Protein AF-A0A315XG65-F1 (afdb_monomer)

Mean predicted aligned error: 3.47 Å

pLDDT: mean 92.47, std 7.76, range [53.06, 98.0]

Foldseek 3Di:
DQLLPVADAEEEEAEPQEPCPCQVVNQVSNVVSVHVRYHYDYQYPDYPCCCPPPPCNCPRPVCVRPPD

Radius of gyration: 12.97 Å; Cα contacts (8 Å, |Δi|>4): 102; chains: 1; bounding box: 25×30×33 Å

Structure (mmCIF, N/CA/C/O backbone):
data_AF-A0A315XG65-F1
#
_entry.id   AF-A0A315XG65-F1
#
loop_
_atom_site.group_PDB
_atom_site.id
_atom_site.type_symbol
_atom_site.label_atom_id
_atom_site.label_alt_id
_atom_site.label_comp_id
_atom_site.label_asym_id
_atom_site.label_entity_id
_atom_site.label_seq_id
_atom_site.pdbx_PDB_ins_code
_atom_site.Cartn_x
_atom_site.Cartn_y
_atom_site.Cartn_z
_atom_site.occupancy
_atom_site.B_iso_or_equiv
_atom_site.auth_seq_id
_atom_site.auth_comp_id
_atom_site.auth_asym_id
_atom_site.auth_atom_id
_atom_site.pdbx_PDB_model_num
ATOM 1 N N . MET A 1 1 ? -10.435 16.383 15.301 1.00 65.81 1 MET A N 1
ATOM 2 C CA . MET A 1 1 ? -9.275 15.607 14.818 1.00 65.81 1 MET A CA 1
ATOM 3 C C . MET A 1 1 ? -9.545 15.107 13.412 1.00 65.81 1 MET A C 1
ATOM 5 O O . MET A 1 1 ? -10.676 14.708 13.133 1.00 65.81 1 MET A O 1
ATOM 9 N N . ALA A 1 2 ? -8.537 15.172 12.540 1.00 79.38 2 ALA A N 1
ATOM 10 C CA . ALA A 1 2 ? -8.567 14.505 11.239 1.00 79.38 2 ALA A CA 1
ATOM 11 C C . ALA A 1 2 ? -8.790 12.992 11.436 1.00 79.38 2 ALA A C 1
ATOM 13 O O . ALA A 1 2 ? -8.523 12.467 12.513 1.00 79.38 2 ALA A O 1
ATOM 14 N N . GLY A 1 3 ? -9.372 12.303 10.453 1.00 84.69 3 GLY A N 1
ATOM 15 C CA . GLY A 1 3 ? -9.615 10.855 10.537 1.00 84.69 3 GLY A CA 1
ATOM 16 C C . GLY A 1 3 ? -10.781 10.412 11.435 1.00 84.69 3 GLY A C 1
ATOM 17 O O . GLY A 1 3 ? -11.240 9.282 11.301 1.00 84.69 3 GLY A O 1
ATOM 18 N N . LYS A 1 4 ? -11.352 11.294 12.276 1.00 92.50 4 LYS A N 1
ATOM 19 C CA . LYS A 1 4 ? -12.417 10.932 13.239 1.00 92.50 4 LYS A CA 1
ATOM 20 C C . LYS A 1 4 ? -13.671 10.308 12.614 1.00 92.50 4 LYS A C 1
ATOM 22 O O . LYS A 1 4 ? -14.383 9.592 13.307 1.00 92.50 4 LYS A O 1
ATOM 27 N N . ASN A 1 5 ? -13.959 10.592 11.344 1.00 95.62 5 ASN A N 1
ATOM 28 C CA . ASN A 1 5 ? -15.155 10.102 10.651 1.00 95.62 5 ASN A CA 1
ATOM 29 C C . ASN A 1 5 ? -14.905 8.801 9.866 1.00 95.62 5 ASN A C 1
ATOM 31 O O . ASN A 1 5 ? -15.852 8.211 9.359 1.00 95.62 5 ASN A O 1
ATOM 35 N N . ILE A 1 6 ? -13.658 8.329 9.774 1.00 96.00 6 ILE A N 1
ATOM 36 C CA . ILE A 1 6 ? -13.322 7.081 9.081 1.00 96.00 6 ILE A CA 1
ATOM 37 C C . ILE A 1 6 ? -13.445 5.945 10.095 1.00 96.00 6 ILE A C 1
ATOM 39 O O . ILE A 1 6 ? -12.531 5.696 10.876 1.00 96.00 6 ILE A O 1
ATOM 43 N N . LYS A 1 7 ? -14.612 5.295 10.124 1.00 95.31 7 LYS A N 1
ATOM 44 C CA . LYS A 1 7 ? -14.963 4.280 11.136 1.00 95.31 7 LYS A CA 1
ATOM 45 C C . LYS A 1 7 ? -14.855 2.832 10.658 1.00 95.31 7 LYS A C 1
ATOM 47 O O . LYS A 1 7 ? -14.882 1.924 11.479 1.00 95.31 7 LYS A O 1
ATOM 52 N N . VAL A 1 8 ? -14.753 2.620 9.351 1.00 96.94 8 VAL A N 1
ATOM 53 C CA . VAL A 1 8 ? -14.663 1.285 8.746 1.00 96.94 8 VAL A CA 1
ATOM 54 C C . VAL A 1 8 ? -13.215 0.783 8.730 1.00 96.94 8 VAL A C 1
ATOM 56 O O . VAL A 1 8 ? -12.303 1.610 8.725 1.00 96.94 8 VAL A O 1
AT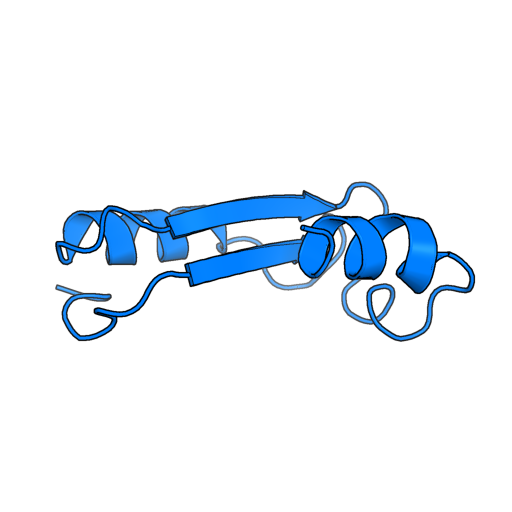OM 59 N N . PRO A 1 9 ? -12.974 -0.539 8.697 1.00 96.62 9 PRO A N 1
ATOM 60 C CA . PRO A 1 9 ? -11.636 -1.086 8.485 1.00 96.62 9 PRO A CA 1
ATOM 61 C C . PRO A 1 9 ? -10.961 -0.492 7.242 1.00 96.62 9 PRO A C 1
ATOM 63 O O . PRO A 1 9 ? -11.592 -0.376 6.192 1.00 96.62 9 PRO A O 1
ATOM 66 N N . VAL A 1 10 ? -9.680 -0.139 7.352 1.00 96.25 10 VAL A N 1
ATOM 67 C CA . VAL A 1 10 ? -8.888 0.433 6.254 1.00 96.25 10 VAL A CA 1
ATOM 68 C C . VAL A 1 10 ? -7.676 -0.448 5.981 1.00 96.25 10 VAL A C 1
ATOM 70 O O . VAL A 1 10 ? -6.865 -0.704 6.871 1.00 96.25 10 VAL A O 1
ATOM 73 N N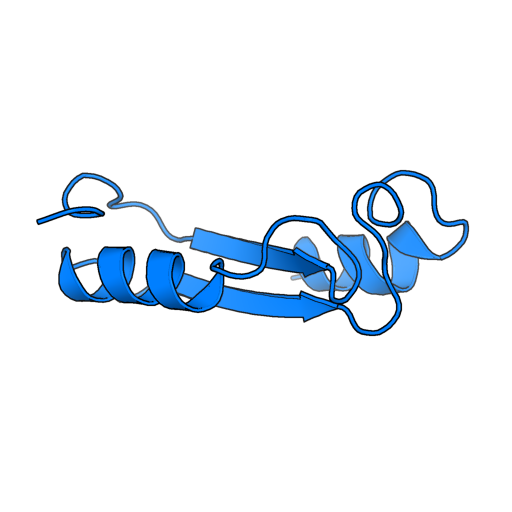 . LYS A 1 11 ? -7.519 -0.855 4.722 1.00 95.94 11 LYS A N 1
ATOM 74 C CA . LYS A 1 11 ? -6.274 -1.398 4.176 1.00 95.94 11 LYS A CA 1
ATOM 75 C C . LYS A 1 11 ? -5.775 -0.415 3.119 1.00 95.94 11 LYS A C 1
ATOM 77 O O . LYS A 1 11 ? -6.513 -0.107 2.189 1.00 95.94 11 LYS A O 1
ATOM 82 N N . TRP A 1 12 ? -4.567 0.110 3.293 1.00 94.62 12 TRP A N 1
ATOM 83 C CA . TRP A 1 12 ? -3.972 1.128 2.428 1.00 94.62 12 TRP A CA 1
ATOM 84 C C . TRP A 1 12 ? -2.593 0.656 1.951 1.00 94.62 12 TRP A C 1
ATOM 86 O O . TRP A 1 12 ? -1.681 0.497 2.761 1.00 94.62 12 TRP A O 1
ATOM 96 N N . GLU A 1 13 ? -2.452 0.471 0.636 1.00 93.94 13 GLU A N 1
ATOM 97 C CA . GLU A 1 13 ? -1.166 0.302 -0.056 1.00 93.94 13 GLU A CA 1
ATOM 98 C C . GLU A 1 13 ? -0.701 1.641 -0.638 1.00 93.94 13 GLU A C 1
ATOM 100 O O . GLU A 1 13 ? -1.440 2.311 -1.362 1.00 93.94 13 GLU A O 1
ATOM 105 N N . ASN A 1 14 ? 0.515 2.046 -0.302 1.00 95.06 14 ASN A N 1
ATOM 106 C CA . ASN A 1 14 ? 1.174 3.220 -0.854 1.00 95.06 14 ASN A CA 1
ATOM 107 C C . ASN A 1 14 ? 2.396 2.792 -1.673 1.00 95.06 14 ASN A C 1
ATOM 109 O O . ASN A 1 14 ? 2.912 1.695 -1.484 1.00 95.06 14 ASN A O 1
ATOM 113 N N . PHE A 1 15 ? 2.881 3.650 -2.563 1.00 94.94 15 PHE A N 1
ATOM 114 C CA . PHE A 1 15 ? 3.961 3.308 -3.492 1.00 94.94 15 PHE A CA 1
ATOM 115 C C . PHE A 1 15 ? 5.193 4.166 -3.207 1.00 94.94 15 PHE A C 1
ATOM 117 O O . PHE A 1 15 ? 5.074 5.388 -3.126 1.00 94.94 15 PHE A O 1
ATOM 124 N N . GLU A 1 16 ? 6.350 3.525 -3.012 1.00 94.50 16 GLU A N 1
ATOM 125 C CA . GLU A 1 16 ? 7.591 4.155 -2.526 1.00 94.50 16 GLU A CA 1
ATOM 126 C C . GLU A 1 16 ? 8.030 5.369 -3.356 1.00 94.50 16 GLU A C 1
ATOM 128 O O . GLU A 1 16 ? 8.417 6.393 -2.799 1.00 94.50 16 GLU A O 1
ATOM 133 N N . LEU A 1 17 ? 7.930 5.270 -4.682 1.00 94.19 17 LEU A N 1
ATOM 134 C CA . LEU A 1 17 ? 8.346 6.309 -5.628 1.00 94.19 17 LEU A CA 1
ATOM 135 C C . LEU A 1 17 ? 7.166 7.197 -6.066 1.00 94.19 17 LEU A C 1
ATOM 137 O O . LEU A 1 17 ? 7.282 8.002 -6.991 1.00 94.19 17 LEU A O 1
ATOM 141 N N . GLY A 1 18 ? 5.995 7.017 -5.449 1.00 87.81 18 GLY A N 1
ATOM 142 C CA . GLY A 1 18 ? 4.798 7.807 -5.707 1.00 87.81 18 GLY A CA 1
ATOM 143 C C . GLY A 1 18 ? 4.804 9.164 -4.995 1.00 87.81 18 GLY A C 1
ATOM 144 O O . GLY A 1 18 ? 5.583 9.431 -4.088 1.00 87.81 18 GLY A O 1
ATOM 145 N N . ILE A 1 19 ? 3.865 10.034 -5.371 1.00 77.25 19 ILE A N 1
ATOM 146 C CA . ILE A 1 19 ? 3.756 11.409 -4.838 1.00 77.25 19 ILE A CA 1
ATOM 147 C C . ILE A 1 19 ? 3.247 11.433 -3.373 1.00 77.25 19 ILE A C 1
ATOM 149 O O . ILE A 1 19 ? 3.358 12.437 -2.669 1.00 77.25 19 ILE A O 1
ATOM 153 N N . GLY A 1 20 ? 2.694 10.324 -2.874 1.00 74.38 20 GLY A N 1
ATOM 154 C CA . GLY A 1 20 ? 2.108 10.223 -1.537 1.00 74.38 20 GLY A CA 1
ATOM 155 C C . GLY A 1 20 ? 3.130 9.950 -0.432 1.00 74.38 20 GLY A C 1
ATOM 156 O O . GLY A 1 20 ? 3.163 8.848 0.099 1.00 74.38 20 GLY A O 1
ATOM 157 N N . SER A 1 21 ? 3.927 10.935 -0.016 1.00 76.94 21 SER A N 1
ATOM 158 C CA . SER A 1 21 ? 4.928 10.747 1.057 1.00 76.94 21 SER A CA 1
ATOM 159 C C . SER A 1 21 ? 4.350 10.727 2.482 1.00 76.94 21 SER A C 1
ATOM 161 O O . SER A 1 21 ? 4.994 10.245 3.408 1.00 76.94 21 SER A O 1
ATOM 163 N N . A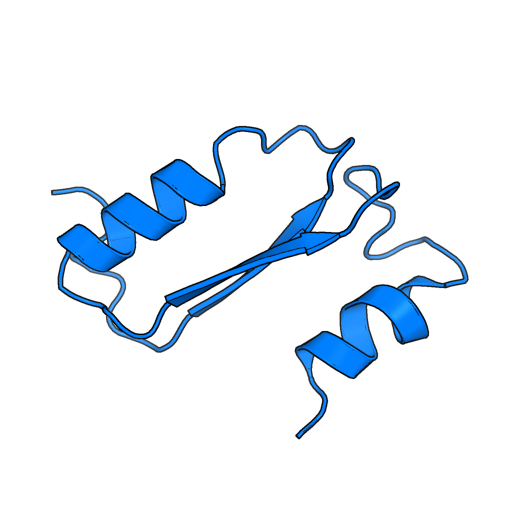RG A 1 22 ? 3.118 11.219 2.680 1.00 88.12 22 ARG A N 1
ATOM 164 C CA . ARG A 1 22 ? 2.482 11.374 4.010 1.00 88.12 22 ARG A CA 1
ATOM 165 C C . ARG A 1 22 ? 1.472 10.277 4.365 1.00 88.12 22 ARG A C 1
ATOM 167 O 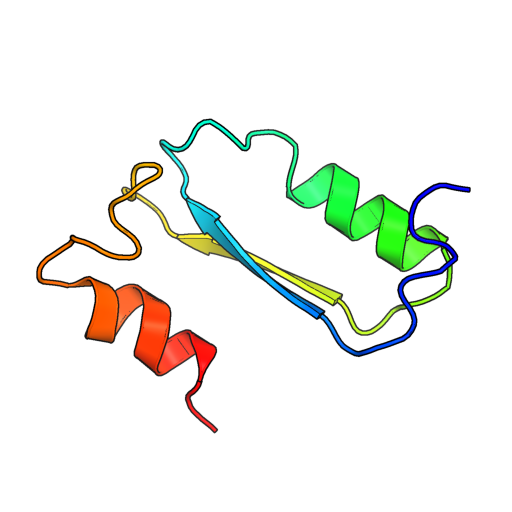O . ARG A 1 22 ? 0.656 10.459 5.268 1.00 88.12 22 ARG A O 1
ATOM 174 N N . GLY A 1 23 ? 1.493 9.148 3.655 1.00 91.88 23 GLY A N 1
ATOM 175 C CA . GLY A 1 23 ? 0.523 8.064 3.851 1.00 91.88 23 GLY A CA 1
ATOM 176 C C . GLY A 1 23 ? 0.500 7.520 5.286 1.00 91.88 23 GLY A C 1
ATOM 177 O O . GLY A 1 23 ? -0.571 7.353 5.868 1.00 91.88 23 GLY A O 1
ATOM 178 N N . GLU A 1 24 ? 1.671 7.327 5.897 1.00 93.44 24 GLU A N 1
ATOM 179 C CA . GLU A 1 24 ? 1.770 6.817 7.270 1.00 93.44 24 GLU A CA 1
ATOM 180 C C . GLU A 1 24 ? 1.228 7.812 8.307 1.00 93.44 24 GLU A C 1
ATOM 182 O O . GLU A 1 24 ? 0.486 7.432 9.216 1.00 93.44 24 GLU A O 1
ATOM 187 N N . GLU A 1 25 ? 1.525 9.103 8.141 1.00 94.62 25 GLU A N 1
ATOM 188 C CA . GLU A 1 25 ? 0.987 10.161 8.998 1.00 94.62 25 GLU A CA 1
ATOM 189 C C . GLU A 1 25 ? -0.546 10.205 8.914 1.00 94.62 25 GLU A C 1
ATOM 191 O O . GLU A 1 25 ? -1.229 10.245 9.939 1.00 94.62 25 GLU A O 1
ATOM 196 N N . ALA A 1 26 ? -1.104 10.109 7.703 1.00 93.88 26 ALA A N 1
ATOM 197 C CA . ALA A 1 26 ? -2.546 10.044 7.500 1.00 93.88 26 ALA A CA 1
ATOM 198 C C . ALA A 1 26 ? -3.168 8.798 8.156 1.00 93.88 26 ALA A C 1
ATOM 200 O O . ALA A 1 26 ? -4.199 8.907 8.824 1.00 93.88 26 ALA A O 1
ATOM 201 N N . ALA A 1 27 ? -2.530 7.628 8.040 1.00 95.88 27 ALA A N 1
ATOM 202 C CA . ALA A 1 27 ? -2.970 6.412 8.723 1.00 95.88 27 ALA A CA 1
ATOM 203 C C . ALA A 1 27 ? -2.969 6.583 10.254 1.00 95.88 27 ALA A C 1
ATOM 205 O O . ALA A 1 27 ? -3.917 6.168 10.927 1.00 95.88 27 ALA A O 1
ATOM 206 N N . ASN A 1 28 ? -1.958 7.256 10.811 1.00 95.50 28 ASN A N 1
ATOM 207 C CA . ASN A 1 28 ? -1.882 7.561 12.240 1.00 95.50 28 ASN A CA 1
ATOM 208 C C . ASN A 1 28 ? -2.981 8.527 12.696 1.00 95.50 28 ASN A C 1
ATOM 210 O O . ASN A 1 28 ? -3.571 8.309 13.753 1.00 95.50 28 ASN A O 1
ATOM 214 N N . LEU A 1 29 ? -3.333 9.529 11.887 1.00 96.31 29 LEU A N 1
ATOM 215 C CA . LEU A 1 29 ? -4.465 10.416 12.175 1.00 96.31 29 LEU A CA 1
ATOM 216 C C . LEU A 1 29 ? -5.798 9.650 12.227 1.00 96.31 29 LEU A C 1
ATOM 218 O O . LEU A 1 29 ? -6.636 9.933 13.082 1.00 96.31 29 LEU A O 1
ATOM 222 N N . ILE A 1 30 ? -5.995 8.645 11.366 1.00 96.62 30 ILE A N 1
ATOM 223 C CA . ILE A 1 30 ? -7.186 7.779 11.413 1.00 96.62 30 ILE A CA 1
ATOM 224 C C . ILE A 1 30 ? -7.210 6.951 12.707 1.00 96.62 30 ILE A C 1
ATOM 226 O O . ILE A 1 30 ? -8.247 6.895 13.377 1.00 96.62 30 ILE A O 1
ATOM 230 N N . ARG A 1 31 ? -6.063 6.384 13.109 1.00 96.19 31 ARG A N 1
ATOM 231 C CA . ARG A 1 31 ? -5.925 5.656 14.383 1.00 96.19 31 ARG A CA 1
ATOM 232 C C . ARG A 1 31 ? -6.230 6.546 15.583 1.00 96.19 31 ARG A C 1
ATOM 234 O O . ARG A 1 31 ? -7.057 6.189 16.419 1.00 96.19 31 ARG A O 1
ATOM 241 N N . GLN A 1 32 ? -5.650 7.742 15.635 1.00 96.12 32 GLN A N 1
ATOM 242 C CA . GLN A 1 32 ? -5.926 8.741 16.675 1.00 96.12 32 GLN A CA 1
ATOM 243 C C . GLN A 1 32 ? -7.391 9.213 16.664 1.00 96.12 32 GLN A C 1
ATOM 245 O O . GLN A 1 32 ? -7.954 9.532 17.707 1.00 96.12 32 GLN A O 1
ATOM 250 N N . GLY A 1 33 ? -8.047 9.188 15.499 1.00 95.44 33 GLY A N 1
ATOM 251 C CA . GLY A 1 33 ? -9.484 9.428 15.328 1.00 95.44 33 GLY A CA 1
ATOM 252 C C . GLY A 1 33 ? -10.404 8.324 15.880 1.00 95.44 33 GLY A C 1
ATOM 253 O O . GLY A 1 33 ? -11.633 8.445 15.778 1.00 95.44 33 GLY A O 1
ATOM 254 N N . GLY A 1 34 ? -9.834 7.264 16.461 1.00 96.38 34 GLY A N 1
ATOM 255 C CA . GLY A 1 34 ? -10.540 6.181 17.145 1.00 96.38 34 GLY A CA 1
ATOM 256 C C . GLY A 1 34 ? -10.719 4.906 16.320 1.00 96.38 34 GLY A C 1
ATOM 257 O O . GLY A 1 34 ? -11.371 3.981 16.794 1.00 96.38 34 GLY A O 1
ATOM 258 N N . ASN A 1 35 ? -10.165 4.827 15.108 1.00 97.12 35 ASN A N 1
ATOM 259 C CA . ASN A 1 35 ? -10.221 3.619 14.289 1.00 97.12 35 ASN A CA 1
ATOM 260 C C . ASN A 1 35 ? -8.875 2.890 14.308 1.00 97.12 35 ASN A C 1
ATOM 262 O O . ASN A 1 35 ? -7.968 3.210 13.546 1.00 97.12 35 ASN A O 1
ATOM 266 N N . GLN A 1 36 ? -8.754 1.888 15.178 1.00 96.19 36 GLN A N 1
ATOM 267 C CA . GLN A 1 36 ? -7.533 1.085 15.299 1.00 96.19 36 GLN A CA 1
ATOM 268 C C . GLN A 1 36 ? -7.382 0.039 14.180 1.00 96.19 36 GLN A C 1
ATOM 270 O O . GLN A 1 36 ? -6.308 -0.539 14.026 1.00 96.19 36 GLN A O 1
ATOM 275 N N . ASN A 1 37 ? -8.419 -0.200 13.368 1.00 97.31 37 ASN A N 1
ATOM 276 C CA . ASN A 1 37 ? -8.389 -1.188 12.290 1.00 97.31 37 ASN A CA 1
ATOM 277 C C . ASN A 1 37 ? -7.879 -0.572 10.977 1.00 97.31 37 ASN A C 1
ATOM 279 O O . ASN A 1 37 ? -8.579 -0.532 9.966 1.00 97.31 37 ASN A O 1
ATOM 283 N N . VAL A 1 38 ? -6.649 -0.056 11.022 1.00 97.12 38 VAL A N 1
ATOM 284 C CA . VAL A 1 38 ? -5.964 0.571 9.885 1.00 97.12 38 VAL A CA 1
ATOM 285 C C . VAL A 1 38 ? -4.649 -0.153 9.638 1.00 97.12 38 VAL A C 1
ATOM 287 O O . VAL A 1 38 ? -3.748 -0.124 10.482 1.00 97.12 38 VAL A O 1
ATOM 290 N N . ARG A 1 39 ? -4.513 -0.768 8.464 1.00 95.62 39 ARG A N 1
ATOM 291 C CA . ARG A 1 39 ? -3.265 -1.359 7.968 1.00 95.62 39 ARG A CA 1
ATOM 292 C C . ARG A 1 39 ? -2.712 -0.479 6.856 1.00 95.62 39 ARG A C 1
ATOM 294 O O . ARG A 1 39 ? -3.413 -0.206 5.887 1.00 95.62 39 ARG A O 1
ATOM 301 N N . PHE A 1 40 ? -1.470 -0.046 7.019 1.00 95.19 40 PHE A N 1
ATOM 302 C CA . PHE A 1 40 ? -0.741 0.757 6.045 1.00 95.19 40 PHE A CA 1
ATOM 303 C C . PHE A 1 40 ? 0.513 -0.008 5.637 1.00 95.19 40 PHE A C 1
ATOM 305 O O . PHE A 1 40 ? 1.210 -0.534 6.507 1.00 95.19 40 PHE A O 1
ATOM 312 N N . ARG A 1 41 ? 0.780 -0.079 4.336 1.00 94.06 41 ARG A N 1
ATOM 313 C CA . ARG A 1 41 ? 1.975 -0.700 3.768 1.00 94.06 41 ARG A CA 1
ATOM 314 C C . ARG A 1 41 ? 2.497 0.161 2.624 1.00 94.06 41 ARG A C 1
ATOM 316 O O . ARG A 1 41 ? 1.725 0.810 1.925 1.00 94.06 41 ARG A O 1
ATOM 323 N N . VAL A 1 42 ? 3.814 0.145 2.444 1.00 94.69 42 VAL A N 1
ATOM 324 C CA . VAL A 1 42 ? 4.482 0.690 1.262 1.00 94.69 42 VAL A CA 1
ATOM 325 C C . VAL A 1 42 ? 4.945 -0.472 0.385 1.00 94.69 42 VAL A C 1
ATOM 327 O O . VAL A 1 42 ? 5.569 -1.413 0.882 1.00 94.69 42 VAL A O 1
ATOM 330 N N . VAL A 1 43 ? 4.629 -0.418 -0.906 1.00 95.12 43 VAL A N 1
ATOM 331 C CA . VAL A 1 43 ? 5.146 -1.342 -1.917 1.00 95.12 43 VAL A CA 1
ATOM 332 C C . VAL A 1 43 ? 6.463 -0.762 -2.451 1.00 95.12 43 VAL A C 1
ATOM 334 O O . VAL A 1 43 ? 6.449 0.335 -3.026 1.00 95.12 43 VAL A O 1
ATOM 337 N N . PRO A 1 44 ? 7.598 -1.448 -2.230 1.00 94.69 44 PRO A N 1
ATOM 338 C CA . PRO A 1 44 ? 8.911 -0.955 -2.630 1.00 94.69 44 PRO A CA 1
ATOM 339 C C . PRO A 1 44 ? 9.069 -0.975 -4.153 1.00 94.69 44 PRO A C 1
ATOM 341 O O . PRO A 1 44 ? 8.568 -1.875 -4.823 1.00 94.69 44 PRO A O 1
ATOM 344 N N . GLY A 1 45 ? 9.777 0.012 -4.696 1.00 95.38 45 GLY A N 1
ATOM 345 C CA . GLY A 1 45 ? 10.100 0.131 -6.118 1.00 95.38 45 GLY A CA 1
ATOM 346 C C . GLY A 1 45 ? 8.943 0.547 -7.030 1.00 95.38 45 GLY A C 1
ATOM 347 O O . GLY A 1 45 ? 9.157 0.685 -8.229 1.00 95.38 45 GLY A O 1
ATOM 348 N N . TYR A 1 46 ? 7.738 0.759 -6.493 1.00 96.38 46 TYR A N 1
ATOM 349 C CA . TYR A 1 46 ? 6.571 1.168 -7.275 1.00 96.38 46 TYR A CA 1
ATOM 350 C C . TYR A 1 46 ? 6.453 2.697 -7.313 1.00 96.38 46 TYR A C 1
ATOM 352 O O . TYR A 1 46 ? 6.478 3.363 -6.274 1.00 96.38 46 TYR 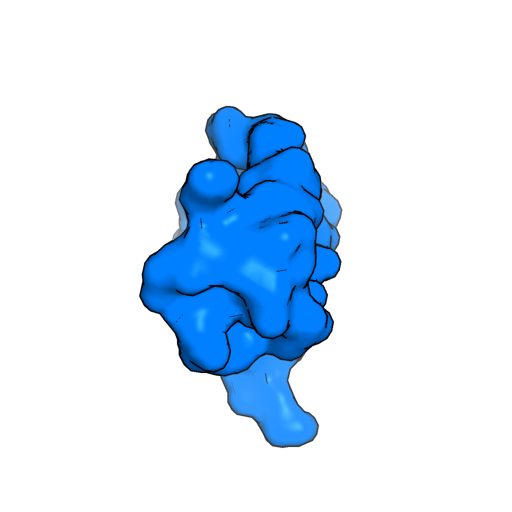A O 1
ATOM 360 N N . ALA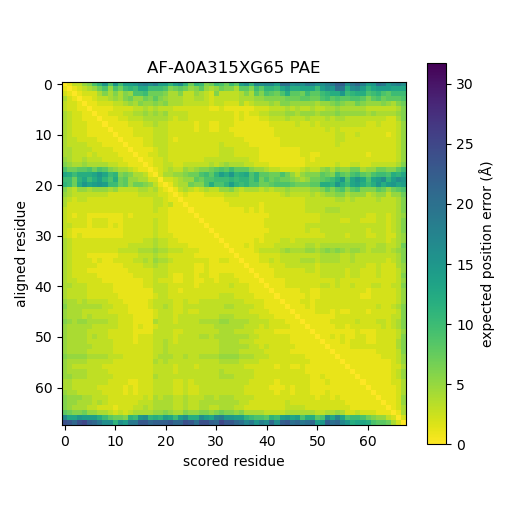 A 1 47 ? 6.287 3.256 -8.511 1.00 94.88 47 ALA A N 1
ATOM 361 C CA . ALA A 1 47 ? 5.839 4.623 -8.742 1.00 94.88 47 ALA A CA 1
ATOM 362 C C . ALA A 1 47 ? 4.308 4.731 -8.648 1.00 94.88 47 ALA A C 1
ATOM 364 O O . ALA A 1 47 ? 3.588 3.745 -8.500 1.00 94.88 47 ALA A O 1
ATOM 365 N N . HIS A 1 48 ? 3.788 5.959 -8.736 1.00 92.75 48 HIS A N 1
ATOM 366 C CA . HIS A 1 48 ? 2.378 6.257 -8.461 1.00 92.75 48 HIS A CA 1
ATOM 367 C C . HIS A 1 48 ? 1.380 5.385 -9.243 1.00 92.75 48 HIS A C 1
ATOM 369 O O . HIS A 1 48 ? 0.378 4.949 -8.681 1.00 92.75 48 HIS A O 1
ATOM 375 N N . ALA A 1 49 ? 1.648 5.139 -10.525 1.00 94.69 49 ALA A N 1
ATOM 376 C CA . ALA A 1 49 ? 0.729 4.432 -11.411 1.00 94.69 49 ALA A CA 1
ATOM 377 C C . ALA A 1 49 ? 1.048 2.928 -11.544 1.00 94.69 49 ALA A C 1
ATOM 379 O O . ALA A 1 49 ? 0.265 2.178 -12.130 1.00 94.69 49 ALA A O 1
ATOM 380 N N . ASP A 1 50 ? 2.160 2.464 -10.967 1.00 95.75 50 ASP A N 1
ATOM 381 C CA . ASP A 1 50 ? 2.633 1.087 -11.134 1.00 95.75 50 ASP A CA 1
ATOM 382 C C . ASP A 1 50 ? 1.701 0.077 -10.470 1.00 95.75 50 ASP A C 1
ATOM 384 O O . ASP A 1 50 ? 1.546 -1.031 -10.970 1.00 95.75 50 ASP A O 1
ATOM 388 N N . GLY A 1 51 ? 0.990 0.465 -9.407 1.00 94.12 51 GLY A N 1
ATOM 389 C CA . GLY A 1 51 ? -0.022 -0.396 -8.789 1.00 94.12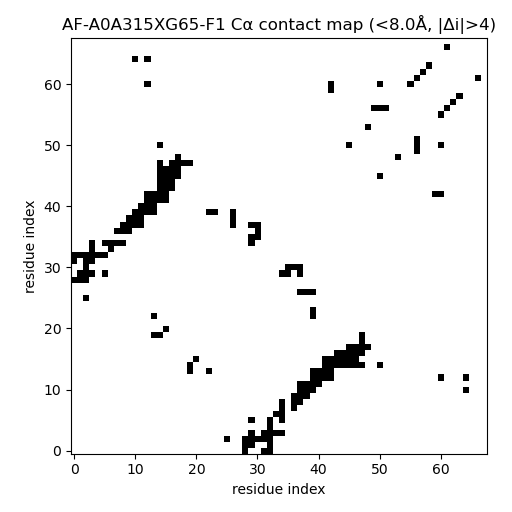 51 GLY A CA 1
ATOM 390 C C . GLY A 1 51 ? -1.212 -0.727 -9.695 1.00 94.12 51 GLY A C 1
ATOM 391 O O . GLY A 1 51 ? -2.021 -1.581 -9.337 1.00 94.12 51 GLY A O 1
ATOM 392 N N . VAL A 1 52 ? -1.329 -0.057 -10.846 1.00 95.56 52 VAL A N 1
ATOM 393 C CA . VAL A 1 52 ? -2.353 -0.310 -11.868 1.00 95.56 52 VAL A CA 1
ATOM 394 C C . VAL A 1 52 ? -1.728 -0.841 -13.158 1.00 95.56 52 VAL A C 1
ATOM 396 O O . VAL A 1 52 ? -2.275 -1.765 -13.753 1.00 95.56 52 VAL A O 1
ATOM 399 N N . TYR A 1 53 ? -0.597 -0.272 -13.592 1.00 96.69 53 TYR A N 1
ATOM 400 C CA . TYR A 1 53 ? -0.033 -0.530 -14.924 1.00 96.69 53 TYR A CA 1
ATOM 401 C C . TYR A 1 53 ? 1.216 -1.418 -14.944 1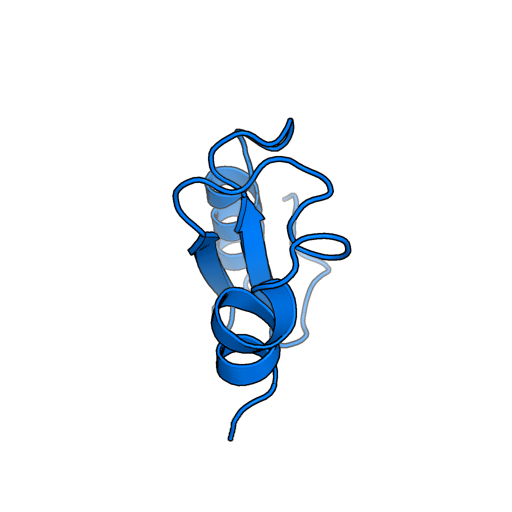.00 96.69 53 TYR A C 1
ATOM 403 O O . TYR A 1 53 ? 1.644 -1.823 -16.025 1.00 96.69 53 TYR A O 1
ATOM 411 N N . SER A 1 54 ? 1.819 -1.736 -13.794 1.00 97.12 54 SER A N 1
ATOM 412 C CA . SER A 1 54 ? 2.944 -2.675 -13.760 1.00 97.12 54 SER A CA 1
ATOM 413 C C . SER A 1 54 ? 2.491 -4.054 -14.232 1.00 97.12 54 SER A C 1
ATOM 415 O O . SER A 1 54 ? 1.471 -4.573 -13.779 1.00 97.12 54 SER A O 1
ATOM 417 N N . LEU A 1 55 ? 3.314 -4.711 -15.053 1.00 98.00 55 LEU A N 1
ATOM 418 C CA . LEU A 1 55 ? 3.115 -6.116 -15.435 1.00 98.00 55 LEU A CA 1
ATOM 419 C C . LEU A 1 55 ? 3.120 -7.069 -14.226 1.00 98.00 55 LEU A C 1
ATOM 421 O O . LEU A 1 55 ? 2.687 -8.210 -14.348 1.00 98.00 55 LEU A O 1
ATOM 425 N N . LYS A 1 56 ? 3.620 -6.616 -13.068 1.00 97.06 56 LYS A N 1
ATOM 426 C CA . LYS A 1 56 ? 3.671 -7.381 -11.815 1.00 97.06 56 LYS A CA 1
ATOM 427 C C . LYS A 1 56 ? 2.646 -6.922 -10.770 1.00 97.06 56 LYS A C 1
ATOM 429 O O . LYS A 1 56 ? 2.600 -7.503 -9.688 1.00 97.06 56 LYS A O 1
ATOM 434 N N . ALA A 1 57 ? 1.801 -5.929 -11.078 1.00 96.56 57 ALA A N 1
ATOM 435 C CA . ALA A 1 57 ? 0.852 -5.351 -10.119 1.00 96.56 57 ALA A CA 1
ATOM 436 C C . ALA A 1 57 ? -0.085 -6.401 -9.501 1.00 96.56 57 ALA A C 1
ATOM 438 O O . ALA A 1 57 ? -0.374 -6.352 -8.305 1.00 96.56 57 ALA A O 1
ATOM 439 N N . GLU A 1 58 ? -0.515 -7.388 -10.289 1.00 96.00 58 GLU A N 1
ATOM 440 C CA . GLU A 1 58 ? -1.350 -8.483 -9.796 1.00 96.00 58 GLU A CA 1
ATOM 441 C C . GLU A 1 58 ? -0.664 -9.261 -8.661 1.00 96.00 58 GLU A C 1
ATOM 443 O O . GLU A 1 58 ? -1.261 -9.488 -7.610 1.00 96.00 58 GLU A O 1
ATOM 448 N N . GLN A 1 59 ? 0.601 -9.638 -8.849 1.00 95.38 59 GLN A N 1
ATOM 449 C CA . GLN A 1 59 ? 1.359 -10.448 -7.894 1.00 95.38 59 GLN A CA 1
ATOM 450 C C . GLN A 1 59 ? 1.796 -9.639 -6.673 1.00 95.38 59 GLN A C 1
ATOM 452 O O . GLN A 1 59 ? 1.671 -10.115 -5.545 1.00 95.38 59 GLN A O 1
ATOM 457 N N . ASP A 1 60 ? 2.281 -8.418 -6.890 1.00 95.12 60 ASP A N 1
ATOM 458 C CA . ASP A 1 60 ? 2.927 -7.629 -5.840 1.00 95.12 60 ASP A CA 1
ATOM 459 C C . ASP A 1 60 ? 1.926 -6.798 -5.024 1.00 95.12 60 ASP A C 1
ATOM 461 O O . ASP A 1 60 ? 2.157 -6.532 -3.839 1.00 95.12 60 ASP A O 1
ATOM 465 N N . VAL A 1 61 ? 0.812 -6.392 -5.649 1.00 94.56 61 VAL A N 1
ATOM 466 C CA . VAL A 1 61 ? -0.180 -5.477 -5.069 1.00 94.56 61 VAL A CA 1
ATOM 467 C C . VAL A 1 61 ? -1.523 -6.173 -4.880 1.00 94.56 61 VAL A C 1
ATOM 469 O O . VAL A 1 61 ? -1.977 -6.305 -3.747 1.00 94.56 61 VAL A O 1
ATOM 472 N N . TRP A 1 62 ? -2.174 -6.640 -5.949 1.00 95.19 62 TRP A N 1
ATOM 473 C CA . TRP A 1 62 ? -3.584 -7.046 -5.873 1.00 95.19 62 TRP A CA 1
ATOM 474 C C . TRP A 1 62 ? -3.791 -8.351 -5.107 1.00 95.19 62 TRP A C 1
ATOM 476 O O . TRP A 1 62 ? -4.650 -8.400 -4.228 1.00 95.19 62 TRP A O 1
ATOM 486 N N . ASN A 1 63 ? -2.986 -9.381 -5.364 1.00 94.56 63 ASN A N 1
ATOM 487 C CA . ASN A 1 63 ? -3.094 -10.660 -4.663 1.00 94.56 63 ASN A CA 1
ATOM 488 C C . ASN A 1 63 ? -2.847 -10.510 -3.150 1.00 94.56 63 ASN A C 1
ATOM 490 O O . ASN A 1 63 ? -3.693 -10.953 -2.376 1.00 94.56 63 ASN A O 1
ATOM 494 N N . PRO A 1 64 ? -1.790 -9.822 -2.674 1.00 92.12 64 PRO A N 1
ATOM 495 C CA . PRO A 1 64 ? -1.630 -9.530 -1.248 1.00 92.12 64 PRO A CA 1
ATOM 496 C C . PRO A 1 64 ? -2.720 -8.610 -0.682 1.00 92.12 64 PRO A C 1
ATOM 498 O O . PRO A 1 64 ? -3.016 -8.658 0.517 1.00 92.12 64 PRO A O 1
ATOM 501 N N . PHE A 1 65 ? -3.309 -7.742 -1.511 1.00 92.38 65 PHE A N 1
ATOM 502 C CA . PHE A 1 65 ? -4.335 -6.797 -1.081 1.00 92.38 65 PHE A CA 1
ATOM 503 C C . PHE A 1 65 ? -5.715 -7.446 -0.904 1.00 92.38 65 PHE A C 1
ATOM 505 O O . PHE A 1 65 ? -6.346 -7.235 0.134 1.00 92.38 65 PHE A O 1
ATOM 512 N N . PHE A 1 66 ? -6.158 -8.257 -1.863 1.00 90.19 66 PHE A N 1
ATOM 513 C CA . PHE A 1 66 ? -7.473 -8.909 -1.870 1.00 90.19 66 PHE A CA 1
ATOM 514 C C . PHE A 1 66 ? -7.454 -10.360 -1.385 1.00 90.19 66 PHE A C 1
ATOM 516 O O . PHE A 1 66 ? -8.512 -10.910 -1.077 1.00 90.19 66 PHE A O 1
ATOM 523 N N . GLY A 1 67 ? -6.275 -10.978 -1.319 1.00 78.44 67 GLY A N 1
ATOM 524 C CA . GLY A 1 67 ? -6.097 -12.339 -0.829 1.00 78.44 67 GLY A CA 1
ATOM 525 C C . GLY A 1 67 ? -6.640 -12.501 0.590 1.00 78.44 67 GLY A C 1
ATOM 526 O O . GLY A 1 67 ? -6.403 -11.649 1.453 1.00 78.44 67 GLY A O 1
ATOM 527 N N . ARG A 1 68 ? -7.408 -13.579 0.782 1.00 53.06 68 ARG A N 1
ATOM 528 C CA . ARG A 1 68 ? -7.921 -14.042 2.079 1.00 53.06 68 ARG A CA 1
ATOM 529 C C . ARG A 1 68 ? -6.791 -14.542 2.966 1.00 53.06 68 ARG A C 1
ATOM 531 O O . ARG A 1 68 ? -5.933 -15.278 2.434 1.00 53.06 68 ARG A O 1
#

Solvent-accessible surface area (backbone atoms only — not comparable to full-atom values): 4059 Å² total; per-residue (Å²): 117,64,40,49,84,53,74,67,80,41,80,43,83,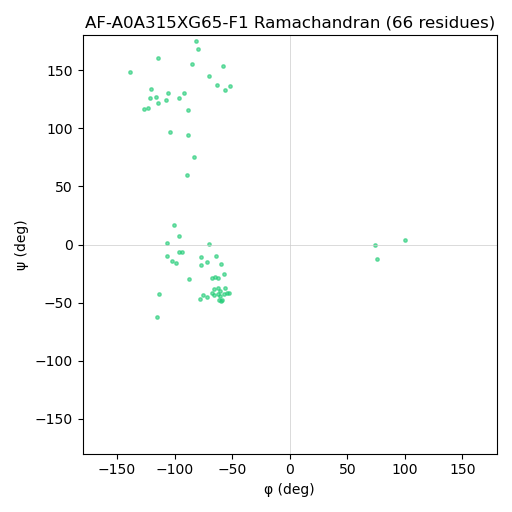40,33,65,66,22,90,66,81,57,55,66,60,54,52,49,34,21,35,75,30,71,27,78,55,60,49,77,48,71,44,81,90,25,37,70,60,31,73,75,71,38,97,53,18,56,71,76,42,47,45,71,67,71,54,130

Secondary structure (DSSP, 8-state):
-TTTT--S-EEEEEETTSS-TTHHHHHHHHHHTT---EEEEEETT--TTHHHH-TTHIIIIIHHHH--

Sequence (68 aa):
MAGKNIKVPVKWENFELGIGSRGEEAANLIRQGGNQNVRFRVVPGYAHADGVYSLKAEQDVWNPFFGR

Nearest PDB structures (foldseek):
  6qe2-assembly2_B  TM=6.836E-01  e=9.863E-01  Palaeococcus ferrophilus
  6eic-assembly2_A  TM=7.122E-01  e=2.053E+00  Mycobacterium tuberculosis H37Rv
  2z8d-assembly2_B  TM=3.559E-01  e=4.274E+00  Bifidobacterium longum
  8tjc-assembly1_D  TM=1.975E-01  e=3.741E+00  Homo sapiens
  2z8d-assembly1_A  TM=2.841E-01  e=7.787E+00  Bifidobacterium longum